Protein AF-A0AB35HIR0-F1 (afdb_monomer_lite)

Sequence (136 aa):
MEKELTMQKCFTFVVLLLSSFSLGLLYTTVTMMMDSDPRAPIPLTTFLIAAPATIFLYFGGKLLDRNVNIGTVISSNLQLFMVSASCLMLVFLPSSIAHNQTLQDWGIDAIFAVILSALATFTVSRFIKKIVSDGL

Radius of gyration: 17.21 Å; chains: 1; bounding box: 42×35×48 Å

pLDDT: mean 79.22, std 7.85, range [48.25, 90.62]

Structure (mmCIF, N/CA/C/O backbone):
data_AF-A0AB35HIR0-F1
#
_entry.id   AF-A0AB35HIR0-F1
#
loop_
_atom_site.group_PDB
_atom_site.id
_atom_site.type_symbol
_atom_site.label_atom_id
_atom_site.label_alt_id
_atom_site.label_comp_id
_atom_site.label_asym_id
_atom_site.label_entity_id
_atom_site.label_seq_id
_atom_site.pdbx_PDB_ins_code
_atom_site.Cartn_x
_atom_site.Cartn_y
_atom_site.Cartn_z
_atom_site.occupancy
_atom_site.B_iso_or_equiv
_atom_site.auth_seq_id
_atom_site.auth_comp_id
_atom_site.auth_asym_id
_atom_site.auth_atom_id
_atom_site.pdbx_PDB_model_num
ATOM 1 N N . MET A 1 1 ? -14.293 -7.409 24.141 1.00 59.94 1 MET A N 1
ATOM 2 C CA . MET A 1 1 ? -14.013 -5.968 23.968 1.00 59.94 1 MET A CA 1
ATOM 3 C C . MET A 1 1 ? -12.610 -5.664 23.426 1.00 59.94 1 MET A C 1
ATOM 5 O O . MET A 1 1 ? -12.510 -5.314 22.260 1.00 59.94 1 MET A O 1
ATOM 9 N N . GLU A 1 2 ? -11.511 -5.838 24.172 1.00 64.06 2 GLU A N 1
ATOM 10 C CA . GLU A 1 2 ? -10.159 -5.458 23.682 1.00 64.06 2 GLU A CA 1
ATOM 11 C C . GLU A 1 2 ? -9.682 -6.290 22.469 1.00 64.06 2 GLU A C 1
ATOM 13 O O . GLU A 1 2 ? -9.096 -5.778 21.509 1.00 64.06 2 GLU A O 1
ATOM 18 N N . LYS A 1 3 ? -10.032 -7.582 22.459 1.00 67.12 3 LYS A N 1
ATOM 19 C CA . LYS A 1 3 ? -9.734 -8.512 21.359 1.00 67.12 3 LYS A CA 1
ATOM 20 C C . LYS A 1 3 ? -10.507 -8.179 20.075 1.00 67.12 3 LYS A C 1
ATOM 22 O O . LYS A 1 3 ? -9.959 -8.302 18.984 1.00 67.12 3 LYS A O 1
ATOM 27 N N . GLU A 1 4 ? -11.747 -7.708 20.196 1.00 67.69 4 GLU A N 1
ATOM 28 C CA . GLU A 1 4 ? -12.575 -7.284 19.055 1.00 67.69 4 GLU A CA 1
ATOM 29 C C . GLU A 1 4 ? -12.072 -5.974 18.453 1.00 67.69 4 GLU A C 1
ATOM 31 O O . GLU A 1 4 ? -11.930 -5.885 17.236 1.00 67.69 4 GLU A O 1
ATOM 36 N N . LEU A 1 5 ? -11.688 -5.006 19.294 1.00 69.81 5 LEU A N 1
ATOM 37 C CA . LEU A 1 5 ? -11.057 -3.761 18.850 1.00 69.81 5 LEU A CA 1
ATOM 38 C C . LEU A 1 5 ? -9.756 -4.042 18.080 1.00 69.81 5 LEU A C 1
ATOM 40 O O . LEU A 1 5 ? -9.498 -3.451 17.032 1.00 69.81 5 LEU A O 1
ATOM 44 N N . THR A 1 6 ? -8.944 -4.977 18.578 1.00 77.25 6 THR A N 1
ATOM 45 C CA . THR A 1 6 ? -7.695 -5.396 17.925 1.00 77.25 6 THR A CA 1
ATOM 46 C C . THR A 1 6 ? -7.961 -6.074 16.581 1.00 77.25 6 THR A C 1
ATOM 48 O O . THR A 1 6 ? -7.302 -5.761 15.588 1.00 77.25 6 THR A O 1
ATOM 51 N N . MET A 1 7 ? -8.967 -6.951 16.505 1.00 78.75 7 MET A N 1
ATOM 52 C CA . MET A 1 7 ? -9.364 -7.574 15.241 1.00 78.75 7 MET A CA 1
ATOM 53 C C . MET A 1 7 ? -9.919 -6.564 14.233 1.00 78.75 7 MET A C 1
ATOM 55 O O . MET A 1 7 ? -9.629 -6.681 13.046 1.00 78.75 7 MET A O 1
ATOM 59 N N . GLN A 1 8 ? -10.679 -5.563 14.679 1.00 79.31 8 GLN A N 1
ATOM 60 C CA . GLN A 1 8 ? -11.223 -4.524 13.805 1.00 79.31 8 GLN A CA 1
ATOM 61 C C . GLN A 1 8 ? -10.129 -3.595 13.260 1.00 79.31 8 GLN A C 1
ATOM 63 O O . GLN A 1 8 ? -10.148 -3.248 12.075 1.00 79.31 8 GLN A O 1
ATOM 68 N N . LYS A 1 9 ? -9.143 -3.241 14.096 1.00 77.44 9 LYS A N 1
ATOM 69 C CA . LYS A 1 9 ? -7.930 -2.517 13.681 1.00 77.44 9 LYS A CA 1
ATOM 70 C C . LYS A 1 9 ? -7.162 -3.293 12.616 1.00 77.44 9 LYS A C 1
ATOM 72 O O . LYS A 1 9 ? -6.835 -2.738 11.572 1.00 77.44 9 LYS A O 1
ATOM 77 N N . CYS A 1 10 ? -6.929 -4.583 12.859 1.00 79.75 10 CYS A N 1
ATOM 78 C CA . CYS A 1 10 ? -6.242 -5.460 11.914 1.00 79.75 10 CYS A CA 1
ATOM 79 C C . CYS A 1 10 ? -7.013 -5.580 10.591 1.00 79.75 10 CYS A C 1
ATOM 81 O O . CYS A 1 10 ? -6.433 -5.403 9.527 1.00 79.75 10 CYS A O 1
ATOM 83 N N . PHE A 1 11 ? -8.333 -5.779 10.650 1.00 84.19 11 PHE A N 1
ATOM 84 C CA . PHE A 1 11 ? -9.185 -5.840 9.462 1.00 84.19 11 PHE A CA 1
ATOM 85 C C . PHE A 1 11 ? -9.115 -4.550 8.632 1.00 84.19 11 PHE A C 1
ATOM 87 O O . PHE A 1 11 ? -8.848 -4.600 7.434 1.00 84.19 11 PHE A O 1
ATOM 94 N N . THR A 1 12 ? -9.283 -3.393 9.278 1.00 84.06 12 THR A N 1
ATOM 95 C CA . THR A 1 12 ? -9.179 -2.077 8.625 1.00 84.06 12 THR A CA 1
ATOM 96 C C . THR A 1 12 ? -7.812 -1.898 7.967 1.00 84.06 12 THR A C 1
ATOM 98 O O . THR A 1 12 ? -7.728 -1.480 6.815 1.00 84.06 12 THR A O 1
ATOM 101 N N . PHE A 1 13 ? -6.743 -2.256 8.677 1.00 80.25 13 PHE A N 1
ATOM 102 C CA . PHE A 1 13 ? -5.377 -2.165 8.177 1.00 80.25 13 PHE A CA 1
ATOM 103 C C . PHE A 1 13 ? -5.146 -3.062 6.954 1.00 80.25 13 PHE A C 1
ATOM 105 O O . PHE A 1 13 ? -4.635 -2.592 5.942 1.00 80.25 13 PHE A O 1
ATOM 112 N N . VAL A 1 14 ? -5.579 -4.32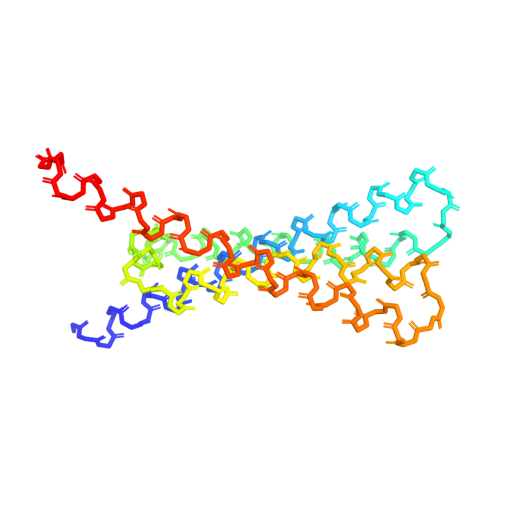4 7.008 1.00 83.75 14 VAL A N 1
ATOM 113 C CA . VAL A 1 14 ? -5.448 -5.281 5.899 1.00 83.75 14 VAL A CA 1
ATOM 114 C C . VAL A 1 14 ? -6.203 -4.800 4.660 1.00 83.75 14 VAL A C 1
ATOM 116 O O . VAL A 1 14 ? -5.641 -4.807 3.568 1.00 83.75 14 VAL A O 1
ATOM 119 N N . VAL A 1 15 ? -7.444 -4.328 4.817 1.00 87.00 15 VAL A N 1
ATOM 120 C CA . VAL A 1 15 ? -8.242 -3.813 3.693 1.00 87.00 15 VAL A CA 1
ATOM 121 C C . VAL A 1 15 ? -7.586 -2.582 3.062 1.00 87.00 15 VAL A C 1
ATOM 123 O O . VAL A 1 15 ? -7.527 -2.483 1.837 1.00 87.00 15 VAL A O 1
ATOM 126 N N . LEU A 1 16 ? -7.054 -1.659 3.868 1.00 84.56 16 LEU A N 1
ATOM 127 C CA . LEU A 1 16 ? -6.353 -0.477 3.358 1.00 84.56 16 LEU A CA 1
ATOM 128 C C . LEU A 1 16 ? -5.048 -0.835 2.636 1.00 84.56 16 LEU A C 1
ATOM 130 O O . LEU A 1 16 ? -4.768 -0.273 1.575 1.00 84.56 16 LEU A O 1
ATOM 134 N N . LEU A 1 17 ? -4.274 -1.786 3.166 1.00 81.75 17 LEU A N 1
ATOM 135 C CA . LEU A 1 17 ? -3.059 -2.272 2.512 1.00 81.75 17 LEU A CA 1
ATOM 136 C C . LEU A 1 17 ? -3.364 -2.935 1.172 1.00 81.75 17 LEU A C 1
ATOM 138 O O . LEU A 1 17 ? -2.730 -2.606 0.176 1.00 81.75 17 LEU A O 1
ATOM 142 N N . LEU A 1 18 ? -4.354 -3.825 1.130 1.00 85.69 18 LEU A N 1
ATOM 143 C CA . LEU A 1 18 ? -4.760 -4.517 -0.093 1.00 85.69 18 LEU A CA 1
ATOM 144 C C . LEU A 1 18 ? -5.347 -3.563 -1.141 1.00 85.69 18 LEU A C 1
ATOM 146 O O . LEU A 1 18 ? -5.088 -3.717 -2.336 1.00 85.69 18 LEU A O 1
ATOM 150 N N . SER A 1 19 ? -6.075 -2.534 -0.700 1.00 86.19 19 SER A N 1
ATOM 151 C CA . SER A 1 19 ? -6.575 -1.480 -1.590 1.00 86.19 19 SER A CA 1
ATOM 152 C C . SER A 1 19 ? -5.423 -0.672 -2.186 1.00 86.19 19 SER A C 1
ATOM 154 O O . SER A 1 19 ? -5.390 -0.442 -3.392 1.00 86.19 19 SER A O 1
ATOM 156 N N . SER A 1 20 ? -4.441 -0.303 -1.359 1.00 83.62 20 SER A N 1
ATOM 157 C CA . SER A 1 20 ? -3.236 0.409 -1.803 1.00 83.62 20 SER A CA 1
ATOM 158 C C . SER A 1 20 ? -2.390 -0.450 -2.744 1.00 83.62 20 SER A C 1
ATOM 160 O O . SER A 1 20 ? -1.913 0.039 -3.761 1.00 83.62 20 SER A O 1
ATOM 162 N N . PHE A 1 21 ? -2.261 -1.746 -2.449 1.00 82.88 21 PHE A N 1
ATOM 163 C CA . PHE A 1 21 ? -1.589 -2.723 -3.303 1.00 82.88 21 PHE A CA 1
ATOM 164 C C . PHE A 1 21 ? -2.249 -2.842 -4.670 1.00 82.88 21 PHE A C 1
ATOM 166 O O . PHE A 1 21 ? -1.574 -2.742 -5.690 1.00 82.88 21 PHE A O 1
ATOM 173 N N . SER A 1 22 ? -3.572 -2.990 -4.694 1.00 86.56 22 SER A N 1
ATOM 174 C CA . SER A 1 22 ? -4.337 -3.054 -5.938 1.00 86.56 22 SER A CA 1
ATOM 175 C C . SER A 1 22 ? -4.165 -1.770 -6.754 1.00 86.56 22 SER A C 1
ATOM 177 O O . SER A 1 22 ? -3.935 -1.827 -7.958 1.00 86.56 22 SER A O 1
ATOM 179 N N . LEU A 1 23 ? -4.205 -0.604 -6.106 1.00 85.00 23 LEU A N 1
ATOM 180 C CA . LEU A 1 23 ? -4.012 0.674 -6.789 1.00 85.00 23 LEU A CA 1
ATOM 181 C C . LEU A 1 23 ? -2.582 0.840 -7.329 1.00 85.00 23 LEU A C 1
ATOM 183 O O . LEU A 1 23 ? -2.412 1.302 -8.455 1.00 85.00 23 LEU A O 1
ATOM 187 N N . GLY A 1 24 ? -1.571 0.422 -6.562 1.00 82.12 24 GLY A N 1
ATOM 188 C CA . GLY A 1 24 ? -0.170 0.421 -6.985 1.00 82.12 24 GLY A CA 1
ATOM 189 C C . GLY A 1 24 ? 0.050 -0.454 -8.216 1.00 82.12 24 GLY A C 1
ATOM 190 O O . GLY A 1 24 ? 0.581 0.019 -9.215 1.00 82.12 24 GLY A O 1
ATOM 191 N N . LEU A 1 25 ? -0.468 -1.687 -8.203 1.00 83.00 25 LEU A N 1
ATOM 192 C CA . LEU A 1 25 ? -0.410 -2.589 -9.358 1.00 83.00 25 LEU A CA 1
ATOM 193 C C . LEU A 1 25 ? -1.106 -2.011 -10.592 1.00 83.00 25 LEU A C 1
ATOM 195 O O . LEU A 1 25 ? -0.583 -2.136 -11.701 1.00 83.00 25 LEU A O 1
ATOM 199 N N . LEU A 1 26 ? -2.267 -1.374 -10.416 1.00 87.12 26 LEU A N 1
ATOM 200 C CA . LEU A 1 26 ? -2.973 -0.718 -11.514 1.00 87.12 26 LEU A CA 1
ATOM 201 C C . LEU A 1 26 ? -2.140 0.427 -12.096 1.00 87.12 26 LEU A C 1
ATOM 203 O O . LEU A 1 26 ? -1.979 0.496 -13.310 1.00 87.12 26 LEU A O 1
ATOM 207 N N . TYR A 1 27 ? -1.576 1.283 -11.241 1.00 84.06 27 TYR A N 1
ATOM 208 C CA . TYR A 1 27 ? -0.702 2.373 -11.669 1.00 84.06 27 TYR A CA 1
ATOM 209 C C . TYR A 1 27 ? 0.497 1.846 -12.462 1.00 84.06 27 TYR A C 1
ATOM 211 O O . TYR A 1 27 ? 0.721 2.274 -13.588 1.00 84.06 27 TYR A O 1
ATOM 219 N N . THR A 1 28 ? 1.210 0.851 -11.930 1.00 80.88 28 THR A N 1
ATOM 220 C CA . THR A 1 28 ? 2.349 0.224 -12.616 1.00 80.88 28 THR A CA 1
ATOM 221 C C . THR A 1 28 ? 1.957 -0.361 -13.962 1.00 80.88 28 THR A C 1
ATOM 223 O O . THR A 1 28 ? 2.678 -0.190 -14.939 1.00 80.88 28 THR A O 1
ATOM 226 N N . THR A 1 29 ? 0.805 -1.028 -14.021 1.00 84.94 29 THR A N 1
ATOM 227 C CA . THR A 1 29 ? 0.279 -1.586 -15.267 1.00 84.94 29 THR A CA 1
ATOM 228 C C . THR A 1 29 ? 0.058 -0.491 -16.304 1.00 84.94 29 THR A C 1
ATOM 230 O O . THR A 1 29 ? 0.499 -0.638 -17.439 1.00 84.94 29 THR A O 1
ATOM 233 N N . VAL A 1 30 ? -0.603 0.605 -15.919 1.00 86.25 30 VAL A N 1
ATOM 234 C CA . VAL A 1 30 ? -0.880 1.732 -16.819 1.00 86.25 30 VAL A CA 1
ATOM 235 C C . VAL A 1 30 ? 0.420 2.356 -17.318 1.00 86.25 30 VAL A C 1
ATOM 237 O O . VAL A 1 30 ? 0.560 2.535 -18.524 1.00 86.25 30 VAL A O 1
ATOM 240 N N . THR A 1 31 ? 1.384 2.618 -16.432 1.00 82.56 31 THR A N 1
ATOM 241 C CA . THR A 1 31 ? 2.691 3.173 -16.815 1.00 82.56 31 THR A CA 1
ATOM 242 C C . THR A 1 31 ? 3.410 2.258 -17.808 1.00 82.56 31 THR A C 1
ATOM 244 O O . THR A 1 31 ? 3.741 2.688 -18.906 1.00 82.56 31 THR A O 1
ATOM 247 N N . MET A 1 32 ? 3.535 0.964 -17.499 1.00 83.50 32 MET A N 1
ATOM 248 C CA . MET A 1 32 ? 4.169 -0.005 -18.402 1.00 83.50 32 MET A CA 1
ATOM 249 C C . MET A 1 32 ? 3.451 -0.117 -19.757 1.00 83.50 32 MET A C 1
ATOM 251 O O . MET A 1 32 ? 4.101 -0.280 -20.785 1.00 83.50 32 MET A O 1
ATOM 255 N N . MET A 1 33 ? 2.116 -0.031 -19.785 1.00 85.50 33 MET A N 1
ATOM 256 C CA . MET A 1 33 ? 1.357 -0.030 -21.042 1.00 85.50 33 MET A CA 1
ATOM 257 C C . MET A 1 33 ? 1.613 1.230 -21.871 1.00 85.50 33 MET A C 1
ATOM 259 O O . MET A 1 33 ? 1.704 1.131 -23.093 1.00 85.50 33 MET A O 1
ATOM 263 N N . MET A 1 34 ? 1.738 2.398 -21.231 1.00 85.50 34 MET A N 1
ATOM 264 C CA . MET A 1 34 ? 2.090 3.646 -21.917 1.00 85.50 34 MET A CA 1
ATOM 265 C C . MET A 1 34 ? 3.478 3.559 -22.558 1.00 85.50 34 MET A C 1
ATOM 267 O O . MET A 1 34 ? 3.651 4.003 -23.691 1.00 85.50 34 MET A O 1
ATOM 271 N N . ASP A 1 35 ? 4.420 2.901 -21.885 1.00 83.50 35 ASP A N 1
ATOM 272 C CA . ASP A 1 35 ? 5.784 2.693 -22.380 1.00 83.50 35 ASP A CA 1
ATOM 273 C C . ASP A 1 35 ? 5.914 1.496 -23.342 1.00 83.50 35 ASP A C 1
ATOM 275 O O . ASP A 1 35 ? 7.011 1.160 -23.787 1.00 83.50 35 ASP A O 1
ATOM 279 N N . SER A 1 36 ? 4.795 0.855 -23.710 1.00 84.00 36 SER A N 1
ATOM 280 C CA . SER A 1 36 ? 4.759 -0.352 -24.552 1.00 84.00 36 SER A CA 1
ATOM 281 C C . SER A 1 36 ? 5.636 -1.499 -24.023 1.00 84.00 36 SER A C 1
ATOM 283 O O . SER A 1 36 ? 6.133 -2.320 -24.798 1.00 84.00 36 SER A O 1
ATOM 285 N N . ASP A 1 37 ? 5.819 -1.578 -22.701 1.00 78.56 37 ASP A N 1
ATOM 286 C CA . ASP A 1 37 ? 6.621 -2.617 -22.063 1.00 78.56 37 ASP A CA 1
ATOM 287 C C . ASP A 1 37 ? 5.889 -3.975 -22.160 1.00 78.56 37 ASP A C 1
ATOM 289 O O . ASP A 1 37 ? 4.768 -4.122 -21.652 1.00 78.56 37 ASP A O 1
ATOM 293 N N . PRO A 1 38 ? 6.506 -5.013 -22.761 1.00 81.56 38 PRO A N 1
ATOM 294 C CA . PRO A 1 38 ? 5.909 -6.344 -22.872 1.00 81.56 38 PRO A CA 1
ATOM 295 C C . PRO A 1 38 ? 5.631 -7.019 -21.517 1.00 81.56 38 PRO A C 1
ATOM 297 O O . PRO A 1 38 ? 4.940 -8.036 -21.473 1.00 81.56 38 PRO A O 1
ATOM 300 N N . ARG A 1 39 ? 6.155 -6.487 -20.406 1.00 80.94 39 ARG A N 1
ATOM 301 C CA . ARG A 1 39 ? 5.945 -6.994 -19.042 1.00 80.94 39 ARG A CA 1
ATOM 302 C C . ARG A 1 39 ? 4.677 -6.464 -18.378 1.00 80.94 39 ARG A C 1
ATOM 304 O O . ARG A 1 39 ? 4.281 -7.025 -17.357 1.00 80.94 39 ARG A O 1
ATOM 311 N N . ALA A 1 40 ? 3.995 -5.476 -18.964 1.00 83.19 40 ALA A N 1
ATOM 312 C CA . ALA A 1 40 ? 2.737 -4.919 -18.453 1.00 83.19 40 ALA A CA 1
ATOM 313 C C . ALA A 1 40 ? 1.649 -5.956 -18.072 1.00 83.19 40 ALA A C 1
ATOM 315 O O . ALA A 1 40 ? 0.918 -5.724 -17.103 1.00 83.19 40 ALA A O 1
ATOM 316 N N . PRO A 1 41 ? 1.522 -7.123 -18.743 1.00 86.12 41 PRO A N 1
ATOM 317 C CA . PRO A 1 41 ? 0.550 -8.142 -18.347 1.00 86.12 41 PRO A CA 1
ATOM 318 C C . PRO A 1 41 ? 0.780 -8.741 -16.949 1.00 86.12 41 PRO A C 1
ATOM 320 O O . PRO A 1 41 ? -0.164 -9.253 -16.345 1.00 86.12 41 PRO A O 1
ATOM 323 N N . ILE A 1 42 ? 2.004 -8.692 -16.410 1.00 81.88 42 ILE A N 1
ATOM 324 C CA . ILE A 1 42 ? 2.348 -9.267 -15.098 1.00 81.88 42 ILE A CA 1
ATOM 325 C C . ILE A 1 42 ? 1.658 -8.505 -13.948 1.00 81.88 42 ILE A C 1
ATOM 327 O O . ILE A 1 42 ? 0.885 -9.128 -13.203 1.00 81.88 42 ILE A O 1
ATOM 331 N N . PRO A 1 43 ? 1.865 -7.181 -13.776 1.00 82.75 43 PRO A N 1
ATOM 332 C CA . PRO A 1 43 ? 1.144 -6.423 -12.758 1.00 82.75 43 PRO A CA 1
ATOM 333 C C . PRO A 1 43 ? -0.366 -6.397 -13.027 1.00 82.75 43 PRO A C 1
ATOM 335 O O . PRO A 1 43 ? -1.130 -6.465 -12.065 1.00 82.75 43 PRO A O 1
ATOM 338 N N . LEU A 1 44 ? -0.809 -6.430 -14.294 1.00 86.19 44 LEU A N 1
ATOM 339 C CA . LEU A 1 44 ? -2.234 -6.509 -14.640 1.00 86.19 44 LEU A CA 1
ATOM 340 C C . LEU A 1 44 ? -2.883 -7.790 -14.108 1.00 86.19 44 LEU A C 1
ATOM 342 O O . LEU A 1 44 ? -3.939 -7.746 -13.483 1.00 86.19 44 LEU A O 1
ATOM 346 N N . THR A 1 45 ? -2.253 -8.941 -14.343 1.00 86.50 45 THR A N 1
ATOM 347 C CA . THR A 1 45 ? -2.771 -10.237 -13.879 1.00 86.50 45 THR A CA 1
ATOM 348 C C . THR A 1 45 ? -2.829 -10.271 -12.356 1.00 86.50 45 THR A C 1
ATOM 350 O O . THR A 1 45 ? -3.815 -10.718 -11.773 1.00 86.50 45 THR A O 1
ATOM 353 N N . THR A 1 46 ? -1.803 -9.727 -11.698 1.00 84.69 46 THR A N 1
ATOM 354 C CA . THR A 1 46 ? -1.768 -9.620 -10.235 1.00 84.69 46 THR A CA 1
ATOM 355 C C . THR A 1 46 ? -2.878 -8.694 -9.722 1.00 84.69 46 THR A C 1
ATOM 357 O O . THR A 1 46 ? -3.553 -9.028 -8.750 1.00 84.69 46 THR A O 1
ATOM 360 N N . PHE A 1 47 ? -3.133 -7.572 -10.404 1.00 88.06 47 PHE A N 1
ATOM 361 C CA . PHE A 1 47 ? -4.229 -6.651 -10.097 1.00 88.06 47 PHE A CA 1
ATOM 362 C C . PHE A 1 47 ? -5.599 -7.324 -10.227 1.00 88.06 47 PHE A C 1
ATOM 364 O O . PHE A 1 47 ? -6.428 -7.200 -9.327 1.00 88.06 47 PHE A O 1
ATOM 371 N N . LEU A 1 48 ? -5.820 -8.091 -11.299 1.00 90.44 48 LEU A N 1
ATOM 372 C CA . LEU A 1 48 ? -7.069 -8.822 -11.541 1.00 90.44 48 LEU A CA 1
ATOM 373 C C . LEU A 1 48 ? -7.374 -9.880 -10.471 1.00 90.44 48 LEU A C 1
ATOM 375 O O . LEU A 1 48 ? -8.523 -10.287 -10.342 1.00 90.44 48 LEU A O 1
ATOM 379 N N . ILE A 1 49 ? -6.383 -10.307 -9.687 1.00 87.56 49 ILE A N 1
ATOM 380 C CA . ILE A 1 49 ? -6.575 -11.201 -8.537 1.00 87.56 49 ILE A CA 1
ATOM 381 C C . ILE A 1 49 ? -6.743 -10.384 -7.250 1.00 87.56 49 ILE A C 1
ATOM 383 O O . ILE A 1 49 ? -7.678 -10.603 -6.475 1.00 87.56 49 ILE A O 1
ATOM 387 N N . ALA A 1 50 ? -5.845 -9.423 -7.022 1.00 86.38 50 ALA A N 1
ATOM 388 C CA . ALA A 1 50 ? -5.792 -8.640 -5.795 1.00 86.38 50 ALA A CA 1
ATOM 389 C C . ALA A 1 50 ? -7.017 -7.734 -5.614 1.00 86.38 50 ALA A C 1
ATOM 391 O O . ALA A 1 50 ? -7.575 -7.674 -4.515 1.00 86.38 50 ALA A O 1
ATOM 392 N N . ALA A 1 51 ? -7.478 -7.064 -6.674 1.00 86.94 51 ALA A N 1
ATOM 393 C CA . ALA A 1 51 ? -8.598 -6.135 -6.584 1.00 86.94 51 ALA A CA 1
ATOM 394 C C . ALA A 1 51 ? -9.914 -6.851 -6.226 1.00 86.94 51 ALA A C 1
ATOM 396 O O . ALA A 1 51 ? -10.545 -6.448 -5.244 1.00 86.94 51 ALA A O 1
ATOM 397 N N . PRO A 1 52 ? -10.310 -7.959 -6.888 1.00 90.25 52 PRO A N 1
ATOM 398 C CA . PRO A 1 52 ? -11.471 -8.731 -6.455 1.00 90.25 52 PRO A CA 1
ATOM 399 C C . PRO A 1 52 ? -11.328 -9.292 -5.041 1.00 90.25 52 PRO A C 1
ATOM 401 O O . PRO A 1 52 ? -12.272 -9.190 -4.264 1.00 90.25 52 PRO A O 1
ATOM 404 N N . ALA A 1 53 ? -10.159 -9.824 -4.664 1.00 88.94 53 ALA A N 1
ATOM 405 C CA . ALA A 1 53 ? -9.934 -10.323 -3.305 1.00 88.94 53 ALA A CA 1
ATOM 406 C C . ALA A 1 53 ? -10.128 -9.220 -2.247 1.00 88.94 53 ALA A C 1
ATOM 408 O O . ALA A 1 53 ? -10.754 -9.449 -1.211 1.00 88.94 53 ALA A O 1
ATOM 409 N N . THR A 1 54 ? -9.658 -8.004 -2.535 1.00 89.62 54 THR A N 1
ATOM 410 C CA . THR A 1 54 ? -9.857 -6.821 -1.686 1.00 89.62 54 THR A CA 1
ATOM 411 C C . THR A 1 54 ? -11.337 -6.471 -1.554 1.00 89.62 54 THR A C 1
ATOM 413 O O . THR A 1 54 ? -11.824 -6.248 -0.446 1.00 89.62 54 THR A O 1
ATOM 416 N N . ILE A 1 55 ? -12.069 -6.467 -2.673 1.00 89.62 55 ILE A N 1
ATOM 417 C CA . ILE A 1 55 ? -13.514 -6.206 -2.713 1.00 89.62 55 ILE A CA 1
ATOM 418 C C . ILE A 1 55 ? -14.269 -7.258 -1.891 1.00 89.62 55 ILE A C 1
ATOM 420 O O . ILE A 1 55 ? -15.091 -6.903 -1.046 1.00 89.62 55 ILE A O 1
ATOM 424 N N . PHE A 1 56 ? -13.955 -8.543 -2.075 1.00 90.62 56 PHE A N 1
ATOM 425 C CA . PHE A 1 56 ? -14.553 -9.634 -1.306 1.00 90.62 56 PHE A CA 1
ATOM 426 C C . PHE A 1 56 ? -14.276 -9.508 0.189 1.00 90.62 56 PHE A C 1
ATOM 428 O O . PHE A 1 56 ? -15.191 -9.692 0.986 1.00 90.62 56 PHE A O 1
ATOM 435 N N . LEU A 1 57 ? -13.053 -9.156 0.588 1.00 88.94 57 LEU A N 1
ATOM 436 C CA . LEU A 1 57 ? -12.722 -8.932 1.996 1.00 88.94 57 LEU A CA 1
ATOM 437 C C . LEU A 1 57 ? -13.468 -7.731 2.581 1.00 88.94 57 LEU A C 1
ATOM 439 O O . LEU A 1 57 ? -13.962 -7.814 3.704 1.00 88.94 57 LEU A O 1
ATOM 443 N N . TYR A 1 58 ? -13.592 -6.638 1.827 1.00 88.62 58 TYR A N 1
ATOM 444 C CA . TYR A 1 58 ? -14.333 -5.455 2.255 1.00 88.62 58 TYR A CA 1
ATOM 445 C C . TYR A 1 58 ? -15.822 -5.761 2.470 1.00 88.62 58 TYR A C 1
ATOM 447 O O . TYR A 1 58 ? -16.355 -5.529 3.557 1.00 88.62 58 TYR A O 1
ATOM 455 N N . PHE A 1 59 ? -16.492 -6.330 1.461 1.00 88.56 59 PHE A N 1
ATOM 456 C CA . PHE A 1 59 ? -17.913 -6.670 1.559 1.00 88.56 59 PHE A CA 1
ATOM 457 C C . PHE A 1 59 ? -18.167 -7.827 2.530 1.00 88.56 59 PHE A C 1
ATOM 459 O O . PHE A 1 59 ? -19.125 -7.774 3.297 1.00 88.56 59 PHE A O 1
ATOM 466 N N . GLY A 1 60 ? -17.291 -8.831 2.563 1.00 87.06 60 GLY A N 1
ATOM 467 C CA . GLY A 1 60 ? -17.350 -9.933 3.520 1.00 87.06 60 GLY A CA 1
ATOM 468 C C . GLY A 1 60 ? -17.205 -9.453 4.963 1.00 87.06 60 GLY A C 1
ATOM 469 O O . GLY A 1 60 ? -17.955 -9.886 5.831 1.00 87.06 60 GLY A O 1
ATOM 470 N N . GLY A 1 61 ? -16.314 -8.494 5.224 1.00 84.62 61 GLY A N 1
ATOM 471 C CA . GLY A 1 61 ? -16.226 -7.850 6.533 1.00 84.62 61 GLY A CA 1
ATOM 472 C C . GLY A 1 61 ? -17.488 -7.074 6.894 1.00 84.62 61 GLY A C 1
ATOM 473 O O . GLY A 1 61 ? -17.962 -7.190 8.022 1.00 84.62 61 GLY A O 1
ATOM 474 N N . LYS A 1 62 ? -18.089 -6.364 5.931 1.00 84.75 62 LYS A N 1
ATOM 475 C CA . LYS A 1 62 ? -19.364 -5.662 6.134 1.00 84.75 62 LYS A CA 1
ATOM 476 C C . LYS A 1 62 ? -20.508 -6.618 6.498 1.00 84.75 62 LYS A C 1
ATOM 478 O O . LYS A 1 62 ? -21.317 -6.276 7.350 1.00 84.75 62 LYS A O 1
ATOM 483 N N . LEU A 1 63 ? -20.552 -7.815 5.906 1.00 86.75 63 LEU A N 1
ATOM 484 C CA . LEU A 1 63 ? -21.523 -8.864 6.261 1.00 86.75 63 LEU A CA 1
ATOM 485 C C . LEU A 1 63 ? -21.314 -9.435 7.674 1.00 86.75 63 LEU A C 1
ATOM 487 O O . LEU A 1 63 ? -22.241 -9.996 8.245 1.00 86.75 63 LEU A O 1
ATOM 491 N N . LEU A 1 64 ? -20.112 -9.293 8.235 1.00 85.19 64 LEU A N 1
ATOM 492 C CA . LEU A 1 64 ? -19.754 -9.721 9.590 1.00 85.19 64 LEU A CA 1
ATOM 493 C C . LEU A 1 64 ? -19.806 -8.564 10.609 1.00 85.19 64 LEU A C 1
ATOM 495 O O . LEU A 1 64 ? -19.143 -8.641 11.643 1.00 85.19 64 LEU A O 1
ATOM 499 N N . ASP A 1 65 ? -20.510 -7.470 10.291 1.00 81.75 65 ASP A N 1
ATOM 500 C CA . ASP A 1 65 ? -20.571 -6.223 11.075 1.00 81.75 65 ASP A CA 1
ATOM 501 C C . ASP A 1 65 ? -19.200 -5.578 11.369 1.00 81.75 65 ASP A C 1
ATOM 503 O O . ASP A 1 65 ? -19.036 -4.746 12.266 1.00 81.75 65 ASP A O 1
ATOM 507 N N . ARG A 1 66 ? -18.178 -5.907 10.570 1.00 80.25 66 ARG A N 1
ATOM 508 C CA . ARG A 1 66 ? -16.846 -5.300 10.651 1.00 80.25 66 ARG A CA 1
ATOM 509 C C . ARG A 1 66 ? -16.720 -4.179 9.637 1.00 80.25 66 ARG A C 1
ATOM 511 O O . ARG A 1 66 ? -16.309 -4.377 8.496 1.00 80.25 66 ARG A O 1
ATOM 518 N N . ASN A 1 67 ? -17.026 -2.970 10.088 1.00 80.56 67 ASN A N 1
ATOM 519 C CA . ASN A 1 67 ? -16.847 -1.769 9.282 1.00 80.56 67 ASN A CA 1
ATOM 520 C C . ASN A 1 67 ? -15.396 -1.271 9.330 1.00 80.56 67 ASN A C 1
ATOM 522 O O . ASN A 1 67 ? -14.775 -1.208 10.399 1.00 80.56 67 ASN A O 1
ATOM 526 N N . VAL A 1 68 ? -14.879 -0.881 8.159 1.00 78.81 68 VAL A N 1
ATOM 527 C CA . VAL A 1 68 ? -13.597 -0.178 8.014 1.00 78.81 68 VAL A CA 1
ATOM 528 C C . VAL A 1 68 ? -13.702 1.158 8.742 1.00 78.81 68 VAL A C 1
ATOM 530 O O . VAL A 1 68 ? -14.519 2.001 8.380 1.00 78.81 68 VAL A O 1
ATOM 533 N N . ASN A 1 69 ? -12.875 1.356 9.768 1.00 79.75 69 ASN A N 1
ATOM 534 C CA . ASN A 1 69 ? -12.868 2.585 10.556 1.00 79.75 69 ASN A CA 1
ATOM 535 C C . ASN A 1 69 ? -11.513 3.284 10.431 1.00 79.75 69 ASN A C 1
ATOM 537 O O . ASN A 1 69 ? -10.572 2.972 11.161 1.00 79.75 69 ASN A O 1
ATOM 541 N N . ILE A 1 70 ? -11.425 4.265 9.534 1.00 73.81 70 ILE A N 1
ATOM 542 C CA . ILE A 1 70 ? -10.195 5.026 9.254 1.00 73.81 70 ILE A CA 1
ATOM 543 C C . ILE A 1 70 ? -9.675 5.744 10.513 1.00 73.81 70 ILE A C 1
ATOM 545 O O . ILE A 1 70 ? -8.463 5.864 10.701 1.00 73.81 70 ILE A O 1
ATOM 549 N N . GLY A 1 71 ? -10.572 6.125 11.433 1.00 68.75 71 GLY A N 1
ATOM 550 C CA . GLY A 1 71 ? -10.219 6.714 12.727 1.00 68.75 71 GLY A CA 1
ATOM 551 C C . GLY A 1 71 ? -9.293 5.823 13.560 1.00 68.75 71 GLY A C 1
ATOM 552 O O . GLY A 1 71 ? -8.442 6.322 14.294 1.00 68.75 71 GLY A O 1
ATOM 553 N N . THR A 1 72 ? -9.376 4.499 13.393 1.00 70.19 72 THR A N 1
ATOM 554 C CA . THR A 1 72 ? -8.477 3.571 14.091 1.00 70.19 72 THR A CA 1
ATOM 555 C C . THR A 1 72 ? -7.030 3.658 13.609 1.00 70.19 72 THR A C 1
ATOM 557 O O . THR A 1 72 ? -6.127 3.618 14.441 1.00 70.19 72 THR A O 1
ATOM 560 N N . VAL A 1 73 ? -6.799 3.863 12.310 1.00 68.00 73 VAL A N 1
ATOM 561 C CA . VAL A 1 73 ? -5.451 4.038 11.737 1.00 68.00 73 VAL A CA 1
ATOM 562 C C . VAL A 1 73 ? -4.901 5.421 12.070 1.00 68.00 73 VAL A C 1
ATOM 564 O O . VAL A 1 73 ? -3.738 5.561 12.434 1.00 68.00 73 VAL A O 1
ATOM 567 N N . ILE A 1 74 ? -5.766 6.434 12.024 1.00 70.06 74 ILE A N 1
ATOM 568 C CA . ILE A 1 74 ? -5.459 7.817 12.403 1.00 70.06 74 ILE A CA 1
ATOM 569 C C . ILE A 1 74 ? -5.028 7.932 13.875 1.00 70.06 74 ILE A C 1
ATOM 571 O O . ILE A 1 74 ? -4.163 8.741 14.205 1.00 70.06 74 ILE A O 1
ATOM 575 N N . SER A 1 75 ? -5.575 7.089 14.756 1.00 70.12 75 SER A N 1
ATOM 576 C CA . SER A 1 75 ? -5.242 7.102 16.187 1.00 70.12 75 SER A CA 1
ATOM 577 C C . SER A 1 75 ? -3.796 6.699 16.508 1.00 70.12 75 SER A C 1
ATOM 579 O O . SER A 1 75 ? -3.330 6.934 17.622 1.00 70.12 75 SER A O 1
ATOM 581 N N . SER A 1 76 ? -3.068 6.095 15.560 1.00 77.00 76 SER A N 1
ATOM 582 C CA . SER A 1 76 ? -1.699 5.626 15.766 1.00 77.00 76 SER A CA 1
ATOM 583 C C . SER A 1 76 ? -0.768 6.121 14.666 1.00 77.00 76 SER A C 1
ATOM 585 O O . SER A 1 76 ? -0.832 5.668 13.525 1.00 77.00 76 SER A O 1
ATOM 587 N N . ASN A 1 77 ? 0.184 6.981 15.039 1.00 77.50 77 ASN A N 1
ATOM 588 C CA . ASN A 1 77 ? 1.224 7.462 14.124 1.00 77.50 77 ASN A CA 1
ATOM 5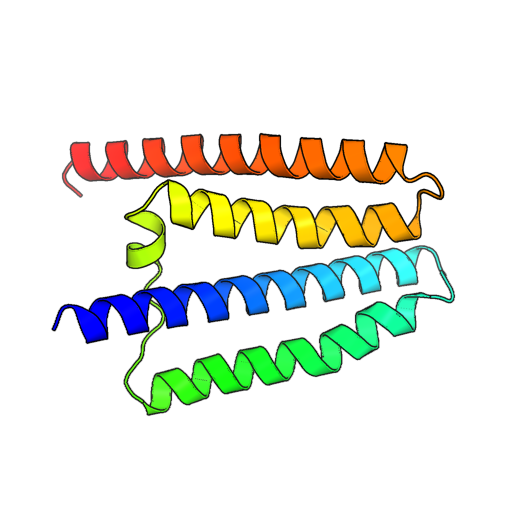89 C C . ASN A 1 77 ? 2.016 6.309 13.481 1.00 77.50 77 ASN A C 1
ATOM 591 O O . ASN A 1 77 ? 2.401 6.414 12.322 1.00 77.50 77 ASN A O 1
ATOM 595 N N . LEU A 1 78 ? 2.227 5.200 14.202 1.00 77.62 78 LEU A N 1
ATOM 596 C CA . LEU A 1 78 ? 2.903 4.021 13.660 1.00 77.62 78 LEU A CA 1
ATOM 597 C C . LEU A 1 78 ? 2.056 3.329 12.586 1.00 77.62 78 LEU A C 1
ATOM 599 O O . LEU A 1 78 ? 2.576 2.987 11.532 1.00 77.62 78 LEU A O 1
ATOM 603 N N . GLN A 1 79 ? 0.755 3.135 12.822 1.00 75.81 79 GLN A N 1
ATOM 604 C CA . GLN A 1 79 ? -0.121 2.508 11.825 1.00 75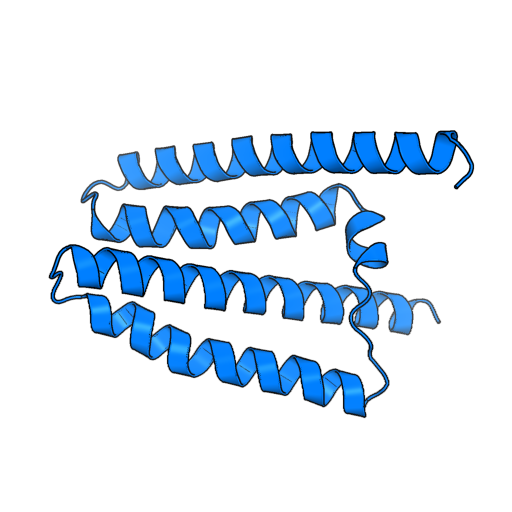.81 79 GLN A CA 1
ATOM 605 C C . GLN A 1 79 ? -0.274 3.393 10.591 1.00 75.81 79 GLN A C 1
ATOM 607 O O . GLN A 1 79 ? -0.210 2.896 9.470 1.00 75.81 79 GLN A O 1
ATOM 612 N N . LEU A 1 80 ? -0.409 4.702 10.789 1.00 79.12 80 LEU A N 1
ATOM 613 C CA . LEU A 1 80 ? -0.494 5.668 9.703 1.00 79.12 80 LEU A CA 1
ATOM 614 C C . LEU A 1 80 ? 0.805 5.725 8.875 1.00 79.12 80 LEU A C 1
ATOM 616 O O . LEU A 1 80 ? 0.751 5.764 7.644 1.00 79.12 80 LEU A O 1
ATOM 620 N N . PHE A 1 81 ? 1.965 5.620 9.530 1.00 82.94 81 PHE A N 1
ATOM 621 C CA . PHE A 1 81 ? 3.251 5.437 8.857 1.00 82.94 81 PHE A CA 1
ATOM 622 C C . PHE A 1 81 ? 3.312 4.133 8.068 1.00 82.94 81 PHE A C 1
ATOM 624 O O . PHE A 1 81 ? 3.650 4.153 6.894 1.00 82.94 81 PHE A O 1
ATOM 631 N N . MET A 1 82 ? 2.929 3.004 8.664 1.00 79.50 82 MET A N 1
ATOM 632 C CA . MET A 1 82 ? 2.981 1.710 7.981 1.00 79.50 82 MET A CA 1
ATOM 633 C C . MET A 1 82 ? 2.057 1.663 6.759 1.00 79.50 82 MET A C 1
ATOM 635 O O . MET A 1 82 ? 2.458 1.142 5.719 1.00 79.50 82 MET A O 1
ATOM 639 N N . VAL A 1 83 ? 0.850 2.235 6.845 1.00 78.25 83 VAL A N 1
ATOM 640 C CA . VAL A 1 83 ? -0.068 2.326 5.697 1.00 78.25 83 VAL A CA 1
ATOM 641 C C . VAL A 1 83 ? 0.505 3.238 4.613 1.00 78.25 83 VAL A C 1
ATOM 643 O O . VAL A 1 83 ? 0.539 2.843 3.450 1.00 78.25 83 VAL A O 1
ATOM 646 N N . SER A 1 84 ? 0.989 4.431 4.972 1.00 79.62 84 SER A N 1
ATOM 647 C CA . SER A 1 84 ? 1.548 5.373 3.991 1.00 79.62 84 SER A CA 1
ATOM 648 C C . SER A 1 84 ? 2.833 4.851 3.343 1.00 79.62 84 SER A C 1
ATOM 650 O O . SER A 1 84 ? 2.974 4.942 2.127 1.00 79.62 84 SER A O 1
ATOM 652 N N . ALA A 1 85 ? 3.729 4.237 4.117 1.00 81.81 85 ALA A N 1
ATOM 653 C CA . ALA A 1 85 ? 4.950 3.609 3.623 1.00 81.81 85 ALA A CA 1
ATOM 654 C C . ALA A 1 85 ? 4.631 2.455 2.679 1.00 81.81 85 ALA A C 1
ATOM 656 O O . ALA A 1 85 ? 5.207 2.382 1.601 1.00 81.81 85 ALA A O 1
ATOM 657 N N . SER A 1 86 ? 3.678 1.594 3.044 1.00 78.06 86 SER A N 1
ATOM 658 C CA . SER A 1 86 ? 3.263 0.492 2.175 1.00 78.06 86 SER A CA 1
ATOM 659 C C . SER A 1 86 ? 2.647 1.014 0.882 1.00 78.06 86 SER A C 1
ATOM 661 O O . SER A 1 86 ? 3.004 0.542 -0.187 1.00 78.06 86 SER A O 1
ATOM 663 N N . CYS A 1 87 ? 1.776 2.022 0.950 1.00 76.50 87 CYS A N 1
ATOM 664 C CA . CYS A 1 87 ? 1.168 2.617 -0.237 1.00 76.50 87 CYS A CA 1
ATOM 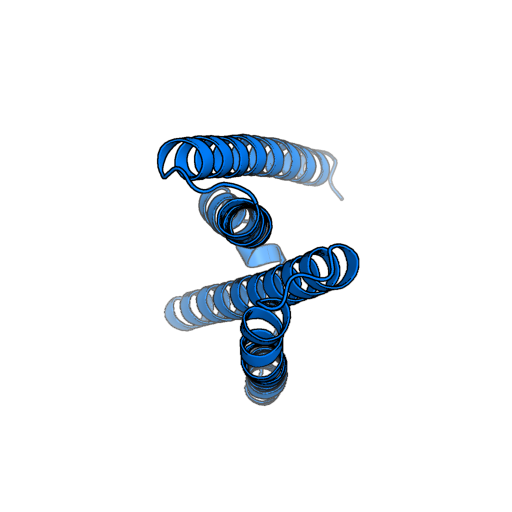665 C C . CYS A 1 87 ? 2.226 3.207 -1.183 1.00 76.50 87 CYS A C 1
ATOM 667 O O . CYS A 1 87 ? 2.236 2.891 -2.368 1.00 76.50 87 CYS A O 1
ATOM 669 N N . LEU A 1 88 ? 3.172 3.988 -0.654 1.00 77.50 88 LEU A N 1
ATOM 670 C CA . LEU A 1 88 ? 4.235 4.593 -1.457 1.00 77.50 88 LEU A CA 1
ATOM 671 C C . LEU A 1 88 ? 5.209 3.547 -2.005 1.00 77.50 88 LEU A C 1
ATOM 673 O O . LEU A 1 88 ? 5.532 3.592 -3.186 1.00 77.50 88 LEU A O 1
ATOM 677 N N . MET A 1 89 ? 5.621 2.567 -1.199 1.00 79.00 89 MET A N 1
ATOM 678 C CA . MET A 1 89 ? 6.457 1.455 -1.665 1.00 79.00 89 MET A CA 1
ATOM 679 C C . MET A 1 89 ? 5.788 0.702 -2.815 1.00 79.00 89 MET A C 1
ATOM 681 O O . MET A 1 89 ? 6.443 0.382 -3.796 1.00 79.00 89 MET A O 1
ATOM 685 N N . LEU A 1 90 ? 4.480 0.459 -2.734 1.00 70.88 90 LEU A N 1
ATOM 686 C CA . LEU A 1 90 ? 3.730 -0.276 -3.755 1.00 70.88 90 LEU A CA 1
ATOM 687 C C . LEU A 1 90 ? 3.493 0.523 -5.042 1.00 70.88 90 LEU A C 1
ATOM 689 O O . LEU A 1 90 ? 3.116 -0.065 -6.050 1.00 70.88 90 LEU A O 1
ATOM 693 N N . VAL A 1 91 ? 3.747 1.831 -5.025 1.00 69.31 91 VAL A N 1
ATOM 694 C CA . VAL A 1 91 ? 3.764 2.686 -6.218 1.00 69.31 91 VAL A CA 1
ATOM 695 C C . VAL A 1 91 ? 5.183 2.798 -6.781 1.00 69.31 91 VAL A C 1
ATOM 697 O O . VAL A 1 91 ? 5.390 2.598 -7.977 1.00 69.31 91 VAL A O 1
ATOM 700 N N . PHE A 1 92 ? 6.171 3.075 -5.926 1.00 71.44 92 PHE A N 1
ATOM 701 C CA . PHE A 1 92 ? 7.550 3.329 -6.344 1.00 71.44 92 PHE A CA 1
ATOM 702 C C . PHE A 1 92 ? 8.310 2.056 -6.734 1.00 71.44 92 PHE A C 1
ATOM 704 O O . PHE A 1 92 ? 8.945 2.047 -7.786 1.00 71.44 92 PHE A O 1
ATOM 711 N N . LEU A 1 93 ? 8.234 0.967 -5.953 1.00 70.00 93 LEU A N 1
ATOM 712 C CA . LEU A 1 93 ? 9.013 -0.249 -6.238 1.00 70.00 93 LEU A CA 1
ATOM 713 C C . LEU A 1 93 ? 8.669 -0.876 -7.586 1.00 70.00 93 LEU A C 1
ATOM 715 O O . LEU A 1 93 ? 9.598 -1.155 -8.337 1.00 70.00 93 LEU A O 1
ATOM 719 N N . PRO A 1 94 ? 7.395 -1.121 -7.935 1.00 66.19 94 PRO A N 1
ATOM 720 C CA . PRO A 1 94 ? 7.112 -1.794 -9.195 1.00 66.19 94 PRO A CA 1
ATOM 721 C C . PRO A 1 94 ? 7.478 -0.924 -10.407 1.00 66.19 94 PRO A C 1
ATOM 723 O O . PRO A 1 94 ? 7.942 -1.456 -11.411 1.00 66.19 94 PRO A O 1
ATOM 726 N N . SER A 1 95 ? 7.344 0.406 -10.296 1.00 65.88 95 SER A N 1
ATOM 727 C CA . SER A 1 95 ? 7.816 1.349 -11.318 1.00 65.88 95 SER A CA 1
ATOM 728 C C . SER A 1 95 ? 9.343 1.340 -11.438 1.00 65.88 95 SER A C 1
ATOM 730 O O . SER A 1 95 ? 9.869 1.326 -12.547 1.00 65.88 95 SER A O 1
ATOM 732 N N . SER A 1 96 ? 10.061 1.303 -10.313 1.00 65.69 96 SER A N 1
ATOM 733 C CA . SER A 1 96 ? 11.526 1.240 -10.283 1.00 65.69 96 SER A CA 1
ATOM 734 C C . SER A 1 96 ? 12.059 -0.084 -10.832 1.00 65.69 96 SER A C 1
ATOM 736 O O . SER A 1 96 ? 12.976 -0.090 -11.641 1.00 65.69 96 SER A O 1
ATOM 738 N N . ILE A 1 97 ? 11.433 -1.214 -10.484 1.00 66.94 97 ILE A N 1
ATOM 739 C CA . ILE A 1 97 ? 11.775 -2.543 -11.019 1.00 66.94 97 ILE A CA 1
ATOM 740 C C . ILE A 1 97 ? 11.557 -2.610 -12.537 1.00 66.94 97 ILE A C 1
ATOM 742 O O . ILE A 1 97 ? 12.279 -3.322 -13.236 1.00 66.94 97 ILE A O 1
ATOM 746 N N . ALA A 1 98 ? 10.567 -1.880 -13.053 1.00 63.47 98 ALA A N 1
ATOM 747 C CA . ALA A 1 98 ? 10.300 -1.799 -14.485 1.00 63.47 98 ALA A CA 1
ATOM 748 C C . ALA A 1 98 ? 11.391 -1.030 -15.244 1.00 63.47 98 ALA A C 1
ATOM 750 O O . ALA A 1 98 ? 11.839 -1.479 -16.296 1.00 63.47 98 ALA A O 1
ATOM 751 N N . HIS A 1 99 ? 11.825 0.110 -14.697 1.00 64.38 99 HIS A N 1
ATOM 752 C CA . HIS A 1 99 ? 12.655 1.085 -15.413 1.00 64.38 99 HIS A CA 1
ATOM 753 C C . HIS A 1 99 ? 14.149 0.999 -15.086 1.00 64.38 99 HIS A C 1
ATOM 755 O O . HIS A 1 99 ? 14.982 1.316 -15.932 1.00 64.38 99 HIS A O 1
ATOM 761 N N . ASN A 1 100 ? 14.503 0.545 -13.885 1.00 66.75 100 ASN A N 1
ATOM 762 C CA . ASN A 1 100 ? 15.873 0.526 -13.390 1.00 66.75 100 ASN A CA 1
ATOM 763 C C . ASN A 1 100 ? 16.368 -0.916 -13.252 1.00 66.75 100 ASN A C 1
ATOM 765 O O . ASN A 1 100 ? 15.705 -1.768 -12.661 1.00 66.75 100 ASN A O 1
ATOM 769 N N . GLN A 1 101 ? 17.562 -1.199 -13.779 1.00 62.66 101 GLN A N 1
ATOM 770 C CA . GLN A 1 101 ? 18.153 -2.545 -13.751 1.00 62.66 101 GLN A CA 1
ATOM 771 C C . GLN A 1 101 ? 19.037 -2.801 -12.524 1.00 62.66 101 GLN A C 1
ATOM 773 O O . GLN A 1 101 ? 19.470 -3.936 -12.317 1.00 62.66 101 GLN A O 1
ATOM 778 N N . THR A 1 102 ? 19.331 -1.775 -11.718 1.00 71.75 102 THR A N 1
ATOM 779 C CA . THR A 1 102 ? 20.257 -1.905 -10.590 1.00 71.75 102 THR A CA 1
ATOM 780 C C . THR A 1 102 ? 19.532 -1.929 -9.249 1.00 71.75 102 THR A C 1
ATOM 782 O O . THR A 1 102 ? 18.610 -1.162 -8.981 1.00 71.75 102 THR A O 1
ATOM 785 N N . LEU A 1 103 ? 20.008 -2.803 -8.361 1.00 71.88 103 LEU A N 1
ATOM 786 C CA .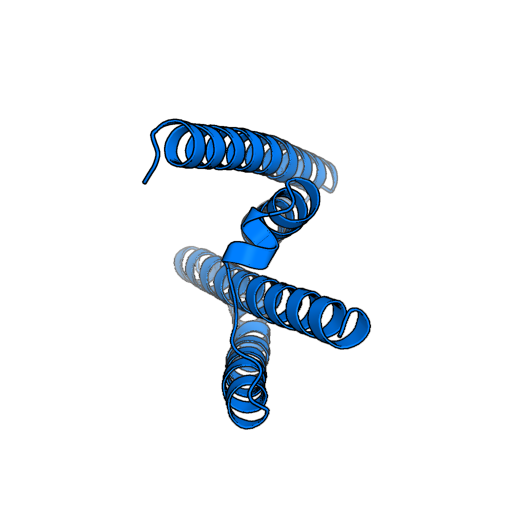 LEU A 1 103 ? 19.503 -2.950 -6.993 1.00 71.88 103 LEU A CA 1
ATOM 787 C C . LEU A 1 103 ? 19.722 -1.673 -6.154 1.00 71.88 103 LEU A C 1
ATOM 789 O O . LEU A 1 103 ? 19.029 -1.447 -5.163 1.00 71.88 103 LEU A O 1
ATOM 793 N N . GLN A 1 104 ? 20.674 -0.830 -6.569 1.00 74.25 104 GLN A N 1
ATOM 794 C CA . GLN A 1 104 ? 20.963 0.463 -5.958 1.00 74.25 104 GLN A CA 1
ATOM 795 C C . GLN A 1 104 ? 19.837 1.473 -6.207 1.00 74.25 104 GLN A C 1
ATOM 797 O O . GLN A 1 104 ? 19.395 2.117 -5.257 1.00 74.25 104 GLN A O 1
ATOM 802 N N . ASP A 1 105 ? 19.333 1.569 -7.438 1.00 72.31 105 ASP A N 1
ATOM 803 C CA . ASP A 1 105 ? 18.239 2.487 -7.783 1.00 72.31 105 ASP A CA 1
ATOM 804 C C . ASP A 1 105 ? 16.948 2.106 -7.046 1.00 72.31 105 ASP A C 1
ATOM 806 O O . ASP A 1 105 ? 16.263 2.961 -6.486 1.00 72.31 105 ASP A O 1
ATOM 810 N N . TRP A 1 106 ? 16.680 0.802 -6.921 1.00 73.25 106 TRP A N 1
ATOM 811 C CA . TRP A 1 106 ? 15.547 0.295 -6.140 1.00 73.25 106 TRP A CA 1
ATOM 812 C C . TRP A 1 106 ? 15.662 0.672 -4.659 1.00 73.25 106 TRP A C 1
ATOM 814 O O . TRP A 1 106 ? 14.668 1.011 -4.016 1.00 73.25 106 TRP A O 1
ATOM 824 N N . GLY A 1 107 ? 16.881 0.626 -4.111 1.00 75.81 107 GLY A N 1
ATOM 825 C CA . GLY A 1 107 ? 17.166 1.045 -2.742 1.00 75.81 107 GLY A CA 1
ATOM 826 C C . GLY A 1 107 ? 16.938 2.542 -2.522 1.00 75.81 107 GLY A C 1
ATOM 827 O O . GLY A 1 107 ? 16.388 2.929 -1.493 1.00 75.81 107 GLY A O 1
ATOM 828 N N . ILE A 1 108 ? 17.309 3.381 -3.492 1.00 80.31 108 ILE A N 1
ATOM 829 C CA . ILE A 1 108 ? 17.092 4.833 -3.435 1.00 80.31 108 ILE A CA 1
ATOM 830 C C . ILE A 1 108 ? 15.593 5.151 -3.454 1.00 80.31 108 ILE A C 1
ATOM 832 O O . ILE A 1 108 ? 15.118 5.896 -2.594 1.00 80.31 108 ILE A O 1
ATOM 836 N N . ASP A 1 109 ? 14.830 4.535 -4.356 1.00 78.00 109 ASP A N 1
ATOM 837 C CA . ASP A 1 109 ? 13.380 4.743 -4.445 1.00 78.00 109 ASP A CA 1
ATOM 838 C C . ASP A 1 109 ? 12.647 4.251 -3.188 1.00 78.00 109 ASP A C 1
ATOM 840 O O . ASP A 1 109 ? 11.728 4.909 -2.691 1.00 78.00 109 ASP A O 1
ATOM 844 N N . ALA A 1 110 ? 13.107 3.143 -2.602 1.00 78.06 110 ALA A N 1
ATOM 845 C CA . ALA A 1 110 ? 12.619 2.654 -1.317 1.00 78.06 110 ALA A CA 1
ATOM 846 C C . ALA A 1 110 ? 12.881 3.660 -0.179 1.00 78.06 110 ALA A C 1
ATOM 848 O O . ALA A 1 110 ? 12.000 3.908 0.649 1.00 78.06 110 ALA A O 1
ATOM 849 N N . ILE A 1 111 ? 14.061 4.288 -0.145 1.00 83.62 111 ILE A N 1
ATOM 850 C CA . ILE A 1 111 ? 14.388 5.336 0.833 1.00 83.62 111 ILE A CA 1
ATOM 851 C C . ILE A 1 111 ? 13.490 6.563 0.629 1.00 83.62 111 ILE A C 1
ATOM 853 O O . ILE A 1 111 ? 12.944 7.082 1.605 1.00 83.62 111 ILE A O 1
ATOM 857 N N . PHE A 1 112 ? 13.273 7.003 -0.614 1.00 83.12 112 PHE A N 1
ATOM 858 C CA . PHE A 1 112 ? 12.360 8.112 -0.907 1.00 83.12 112 PHE A CA 1
ATOM 859 C C . PHE A 1 112 ? 10.929 7.815 -0.457 1.00 83.12 112 PHE A C 1
ATOM 861 O O . PHE A 1 112 ? 10.309 8.663 0.188 1.00 83.12 112 PHE A O 1
ATOM 868 N N . ALA A 1 113 ? 10.424 6.607 -0.714 1.00 83.25 113 ALA A N 1
ATOM 869 C CA . ALA A 1 113 ? 9.105 6.181 -0.254 1.00 83.25 113 ALA A CA 1
ATOM 870 C C . ALA A 1 113 ? 8.980 6.243 1.281 1.00 83.25 113 ALA A C 1
ATOM 872 O O . ALA A 1 113 ? 7.958 6.697 1.798 1.00 83.25 113 ALA A O 1
ATOM 873 N N . VAL A 1 114 ? 10.028 5.848 2.013 1.00 84.25 114 VAL A N 1
ATOM 874 C CA . VAL A 1 114 ? 10.080 5.914 3.486 1.00 84.25 114 VAL A CA 1
ATOM 875 C C . VAL A 1 114 ? 10.144 7.355 4.005 1.00 84.25 114 VAL A C 1
ATOM 877 O O . VAL A 1 114 ? 9.493 7.695 4.993 1.00 84.25 114 VAL A O 1
ATOM 880 N N . ILE A 1 115 ? 10.911 8.230 3.356 1.00 85.88 115 ILE A N 1
ATOM 881 C CA . ILE A 1 115 ? 10.994 9.641 3.756 1.00 85.88 115 ILE A CA 1
ATOM 882 C C . ILE A 1 115 ? 9.648 10.336 3.517 1.00 85.88 115 ILE A C 1
ATOM 884 O O . ILE A 1 115 ? 9.143 11.041 4.394 1.00 85.88 115 ILE A O 1
ATOM 888 N N . LEU A 1 116 ? 9.035 10.106 2.354 1.00 86.06 116 LEU A N 1
ATOM 889 C CA . LEU A 1 116 ? 7.730 10.665 2.011 1.00 86.06 116 LEU A CA 1
ATOM 890 C C . LEU A 1 116 ? 6.623 10.140 2.930 1.00 86.06 116 LEU A C 1
ATOM 892 O O . LEU A 1 116 ? 5.760 10.917 3.340 1.00 86.06 116 LEU A O 1
ATOM 896 N N . SER A 1 117 ? 6.659 8.864 3.320 1.00 85.62 117 SER A N 1
ATOM 897 C CA . SER A 1 117 ? 5.691 8.313 4.273 1.00 85.62 117 SER A CA 1
ATOM 898 C C . SER A 1 117 ? 5.845 8.910 5.670 1.00 85.62 117 SER A C 1
ATOM 900 O O . SER A 1 117 ? 4.843 9.233 6.317 1.00 85.62 117 SER A O 1
ATOM 902 N N . ALA A 1 118 ? 7.079 9.145 6.127 1.00 83.44 118 ALA A N 1
ATOM 903 C CA . ALA A 1 118 ? 7.342 9.843 7.382 1.00 83.44 118 ALA A CA 1
ATOM 904 C C . ALA A 1 118 ? 6.803 11.282 7.345 1.00 83.44 118 ALA A C 1
ATOM 906 O O . ALA A 1 118 ? 6.134 11.715 8.288 1.00 83.44 118 ALA A O 1
ATOM 907 N N . LEU A 1 119 ? 7.023 12.002 6.239 1.00 86.56 119 LEU A N 1
ATOM 908 C CA . LEU A 1 119 ? 6.525 13.366 6.045 1.00 86.56 119 LEU A CA 1
ATOM 909 C C . LEU A 1 119 ? 4.990 13.416 6.010 1.00 86.56 119 LEU A C 1
ATOM 911 O O . LEU A 1 119 ? 4.375 14.248 6.685 1.00 86.56 119 LEU A O 1
ATOM 915 N N . ALA A 1 120 ? 4.361 12.505 5.264 1.00 82.12 120 ALA A N 1
ATO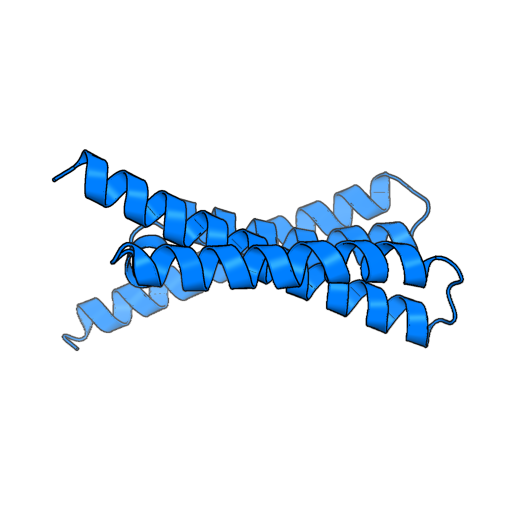M 916 C CA . ALA A 1 120 ? 2.910 12.370 5.201 1.00 82.12 120 ALA A CA 1
ATOM 917 C C . ALA A 1 120 ? 2.332 12.083 6.593 1.00 82.12 120 ALA A C 1
ATOM 919 O O . ALA A 1 120 ? 1.391 12.744 7.032 1.00 82.12 120 ALA A O 1
ATOM 920 N N . THR A 1 121 ? 2.961 11.169 7.333 1.00 84.62 121 THR A N 1
ATOM 921 C CA . THR A 1 121 ? 2.556 10.823 8.698 1.00 84.62 121 THR A CA 1
ATOM 922 C C . THR A 1 121 ? 2.655 12.001 9.646 1.00 84.62 121 THR A C 1
ATOM 924 O O . THR A 1 121 ? 1.724 12.271 10.406 1.00 84.62 121 THR A O 1
ATOM 927 N N . PHE A 1 122 ? 3.765 12.733 9.591 1.00 83.75 122 PHE A N 1
ATOM 928 C CA . PHE A 1 122 ? 3.968 13.921 10.405 1.00 83.75 122 PHE A CA 1
ATOM 929 C C . PHE A 1 122 ? 2.911 14.994 10.118 1.00 83.75 122 PHE A C 1
ATOM 931 O O . PHE A 1 122 ? 2.324 15.554 11.048 1.00 83.75 122 PHE A O 1
ATOM 938 N N . THR A 1 123 ? 2.635 15.240 8.837 1.00 83.25 123 THR A N 1
ATOM 939 C CA . THR A 1 123 ? 1.673 16.250 8.379 1.00 83.25 123 THR A CA 1
ATOM 940 C C . THR A 1 123 ? 0.261 15.908 8.837 1.00 83.25 123 THR A C 1
ATOM 942 O O . THR A 1 123 ? -0.405 16.731 9.464 1.00 83.25 123 THR A O 1
ATOM 945 N N . VAL A 1 124 ? -0.170 14.667 8.598 1.00 81.75 124 VAL A N 1
ATOM 946 C CA . VAL A 1 124 ? -1.498 14.181 8.983 1.00 81.75 124 VAL A CA 1
ATOM 947 C C . VAL A 1 124 ? -1.651 14.187 10.505 1.00 81.75 124 VAL A C 1
ATOM 949 O O . VAL A 1 124 ? -2.628 14.733 11.012 1.00 81.75 124 VAL A O 1
ATOM 952 N N . SER A 1 125 ? -0.658 13.698 11.257 1.00 81.44 125 SER A N 1
ATOM 953 C CA . SER A 1 125 ? -0.693 13.713 12.728 1.00 81.44 125 SER A CA 1
ATOM 954 C C . SER A 1 125 ? -0.815 15.133 13.291 1.00 81.44 125 SER A C 1
ATOM 956 O O . SER A 1 125 ? -1.612 15.372 14.199 1.00 81.44 125 SER A O 1
ATOM 958 N N . ARG A 1 126 ? -0.075 16.108 12.739 1.00 81.88 126 ARG A N 1
ATOM 959 C CA . ARG A 1 126 ? -0.213 17.515 13.146 1.00 81.88 126 ARG A CA 1
ATOM 960 C C . ARG A 1 126 ? -1.568 18.105 12.783 1.00 81.88 126 ARG A C 1
ATOM 962 O O . ARG A 1 126 ? -2.130 18.828 13.600 1.00 81.88 126 ARG A O 1
ATOM 969 N N . PHE A 1 127 ? -2.089 17.796 11.602 1.00 82.25 127 PHE A N 1
ATOM 970 C CA . PHE A 1 127 ? -3.400 18.266 11.168 1.00 82.25 127 PHE A CA 1
ATOM 971 C C . PHE A 1 127 ? -4.517 17.753 12.086 1.00 82.25 127 PHE A C 1
ATOM 973 O O . PHE A 1 127 ? -5.325 18.541 12.566 1.00 82.25 127 PHE A O 1
ATOM 980 N N . ILE A 1 128 ? -4.501 16.462 12.425 1.00 78.56 128 ILE A N 1
ATOM 981 C CA . ILE A 1 128 ? -5.468 15.859 13.353 1.00 78.56 128 ILE A CA 1
ATOM 982 C C . ILE A 1 128 ? -5.353 16.476 14.745 1.00 78.56 128 ILE A C 1
ATOM 984 O O . ILE A 1 128 ? -6.362 16.853 15.330 1.00 78.56 128 ILE A O 1
ATOM 988 N N . LYS A 1 129 ? -4.131 16.626 15.276 1.00 77.25 129 LYS A N 1
ATOM 989 C CA . LYS A 1 129 ? -3.921 17.287 16.574 1.00 77.25 129 LYS A CA 1
ATOM 990 C C . LYS A 1 129 ? -4.471 18.708 16.585 1.00 77.25 129 LYS A C 1
ATOM 992 O O . LYS A 1 129 ? -5.014 19.126 17.600 1.00 77.25 129 LYS A O 1
ATOM 997 N N . LYS A 1 130 ? -4.332 19.431 15.472 1.00 78.19 130 LYS A N 1
ATOM 998 C CA . LYS A 1 130 ? -4.880 20.776 15.323 1.00 78.19 130 LYS A CA 1
ATOM 999 C C . LYS A 1 130 ? -6.410 20.758 15.338 1.00 78.19 130 LYS A C 1
ATOM 1001 O O . LYS A 1 130 ? -6.981 21.465 16.148 1.00 78.19 130 LYS A O 1
ATOM 1006 N N . ILE A 1 131 ? -7.057 19.887 14.559 1.00 75.75 131 ILE A N 1
ATOM 1007 C CA . ILE A 1 131 ? -8.527 19.736 14.572 1.00 75.75 131 ILE A CA 1
ATOM 1008 C C . ILE A 1 131 ? -9.047 19.415 15.978 1.00 75.75 131 ILE A C 1
ATOM 1010 O O . ILE A 1 131 ? -9.978 20.058 16.448 1.00 75.75 131 ILE A O 1
ATOM 1014 N N . VAL A 1 132 ? -8.416 18.460 16.667 1.00 73.06 132 VAL A N 1
ATOM 1015 C CA . VAL A 1 132 ? -8.806 18.069 18.031 1.00 73.06 132 VAL A CA 1
ATOM 1016 C C . VAL A 1 132 ? -8.585 19.214 19.026 1.00 73.06 132 VAL A C 1
ATOM 1018 O O . VAL A 1 132 ? -9.396 19.410 19.925 1.00 73.06 132 VAL A O 1
ATOM 1021 N N . SER A 1 133 ? -7.503 19.984 18.872 1.00 70.50 133 SER A N 1
ATOM 1022 C CA . SER A 1 133 ? -7.236 21.173 19.692 1.00 70.50 133 SER A CA 1
ATOM 1023 C C . SER A 1 133 ? -8.212 22.318 19.414 1.00 70.50 133 SER A C 1
ATOM 1025 O O . SER A 1 133 ? -8.476 23.107 20.318 1.00 70.50 133 SER A O 1
ATOM 1027 N N . ASP A 1 134 ? -8.723 22.415 18.187 1.00 71.94 134 ASP A N 1
ATOM 1028 C CA . ASP A 1 134 ? -9.663 23.449 17.751 1.00 71.94 134 ASP A CA 1
ATOM 1029 C C . ASP A 1 134 ? -11.123 23.113 18.144 1.00 71.94 134 ASP A C 1
ATOM 1031 O O . ASP A 1 134 ? -12.020 23.925 17.926 1.00 71.94 134 ASP A O 1
ATOM 1035 N N . GLY A 1 135 ? -11.366 21.958 18.784 1.00 48.25 135 GLY A N 1
ATOM 1036 C CA . GLY A 1 135 ? -12.641 21.621 19.432 1.00 48.25 135 GLY A CA 1
ATOM 1037 C C . GLY A 1 135 ? -13.786 21.228 18.491 1.00 48.25 135 GLY A C 1
ATOM 1038 O O . GLY A 1 135 ? -14.946 21.343 18.888 1.00 48.25 135 GLY A O 1
ATOM 1039 N N . LEU A 1 136 ? -13.465 20.788 17.269 1.00 50.91 136 LEU A N 1
ATOM 1040 C CA . LEU A 1 136 ? -14.413 20.230 16.292 1.00 50.91 136 LEU A CA 1
ATOM 1041 C C . LEU A 1 136 ? -14.703 18.743 16.534 1.00 50.91 136 LEU A C 1
ATOM 1043 O O . LEU A 1 136 ? -13.739 17.981 16.781 1.00 50.91 136 LEU A O 1
#

Foldseek 3Di:
DVVVLVVLLVLLLVLLLLVLLLVLLVLLLVVCVVVVNPCSVVSVVVSVVSVVVSVCSQVVCVVVVRHNDVVSCLVDLVSQLVSQLSSQLSNQQSNCVRPPPDPVSSVVSSVVSNVVSNVVSVVSNVVVVVVVVVPD

Secondary structure (DSSP, 8-state):
-HHHHHHHHHHHHHHHHHHHHHHHHHHHHHHHHHTT-TTTHHHHHHHHHHHHHHHHHHHHHHHTT----HHHHHT-HHHHHHHHHHHHHHHHHHHHHHH--SHHHHHHHHHHHHHHHHHHHHHHHHHHHHHHHTT-